Protein AF-A0A6V7IV13-F1 (afdb_monomer_lite)

pLDDT: mean 91.09, std 8.33, range [52.5, 97.69]

Foldseek 3Di:
DQVVCVVVLAKEWEAEPDDDIDIHNPVRPDPDHFYWYWYAPPPNPGTDIDGDDDDDDPDDD

Radius of gyration: 13.98 Å; chains: 1; bounding box: 37×32×26 Å

Organism: NCBI:txid1563983

Secondary structure (DSSP, 8-state):
-HHHHHHHTS-EEEEESSS--EEE-TT---S--EEEEEESSGGG--SEEEE-----PPP--

Sequence (61 aa):
LQVLSKVLKCPIEVIQATGAPYIIGTDYESSKKVTITYHRHMYELGAHYNSVTKFVKEEDS

Structure (mmCIF, N/CA/C/O backbone):
data_AF-A0A6V7IV13-F1
#
_entry.id   AF-A0A6V7IV13-F1
#
loop_
_atom_site.group_PDB
_atom_site.id
_atom_site.type_symbol
_atom_site.label_atom_id
_atom_site.label_alt_id
_atom_site.label_comp_id
_atom_site.label_asym_id
_atom_site.label_entity_id
_atom_site.label_seq_id
_atom_site.pdbx_PDB_ins_code
_atom_site.Cartn_x
_atom_site.Cartn_y
_atom_site.Cartn_z
_atom_site.occupancy
_atom_site.B_iso_or_equiv
_atom_site.auth_seq_id
_atom_site.auth_comp_id
_atom_site.auth_asym_id
_atom_site.auth_atom_id
_atom_site.pdbx_PDB_model_num
ATOM 1 N N . LEU A 1 1 ? -3.051 -9.268 1.204 1.00 94.50 1 LEU A N 1
ATOM 2 C CA . LEU A 1 1 ? -3.494 -7.960 1.746 1.00 94.50 1 LEU A CA 1
ATOM 3 C C . LEU A 1 1 ? -4.936 -7.958 2.253 1.00 94.50 1 LEU A C 1
ATOM 5 O O . LEU A 1 1 ? -5.128 -7.544 3.382 1.00 94.50 1 LEU A O 1
ATOM 9 N N . GLN A 1 2 ? -5.925 -8.467 1.504 1.00 96.56 2 GLN A N 1
ATOM 10 C CA . GLN A 1 2 ? -7.327 -8.534 1.970 1.00 96.56 2 GLN A CA 1
ATOM 11 C C . GLN A 1 2 ? -7.497 -9.184 3.356 1.00 96.56 2 GLN A C 1
ATOM 13 O O . GLN A 1 2 ? -8.075 -8.591 4.258 1.00 96.56 2 GLN A O 1
ATOM 18 N N . VAL A 1 3 ? -6.930 -10.378 3.563 1.00 97.19 3 VAL A N 1
ATOM 19 C CA . VAL A 1 3 ? -6.976 -11.059 4.873 1.00 97.19 3 VAL A CA 1
ATOM 20 C C . VAL A 1 3 ? -6.275 -10.241 5.961 1.00 97.19 3 VAL A C 1
ATOM 22 O O . VAL A 1 3 ? -6.783 -10.141 7.069 1.00 97.19 3 VAL A O 1
ATOM 25 N N . LEU A 1 4 ? -5.142 -9.610 5.639 1.00 96.12 4 LEU A N 1
ATOM 26 C CA . LEU A 1 4 ? -4.394 -8.796 6.595 1.00 96.12 4 LEU A CA 1
ATOM 27 C C . LEU A 1 4 ? -5.202 -7.574 7.048 1.00 96.12 4 LEU A C 1
ATOM 29 O O . LEU A 1 4 ? -5.274 -7.311 8.242 1.00 96.12 4 LEU A O 1
ATOM 33 N N . SER A 1 5 ? -5.863 -6.883 6.116 1.00 96.00 5 SER A N 1
ATOM 34 C CA . SER A 1 5 ? -6.770 -5.778 6.441 1.00 96.00 5 SER A CA 1
ATOM 35 C C . SER A 1 5 ? -7.883 -6.230 7.391 1.00 96.00 5 SER A C 1
ATOM 37 O O . SER A 1 5 ? -8.141 -5.556 8.386 1.00 96.00 5 SER A O 1
ATOM 39 N N . LYS A 1 6 ? -8.458 -7.421 7.165 1.00 95.38 6 LYS A N 1
ATOM 40 C CA . LYS A 1 6 ? -9.486 -7.996 8.047 1.00 95.38 6 LYS A CA 1
ATOM 41 C C . LYS A 1 6 ? -8.979 -8.324 9.447 1.00 95.38 6 LYS A C 1
ATOM 43 O O . LYS A 1 6 ? -9.647 -8.012 10.428 1.00 95.38 6 LYS A O 1
ATOM 48 N N . VAL A 1 7 ? -7.803 -8.943 9.547 1.00 95.44 7 VAL A N 1
ATOM 49 C CA . VAL A 1 7 ? -7.185 -9.301 10.835 1.00 95.44 7 VAL A CA 1
ATOM 50 C C . VAL A 1 7 ? -6.831 -8.047 11.636 1.00 95.44 7 VAL A C 1
ATOM 52 O O . VAL A 1 7 ? -7.090 -7.994 12.835 1.00 95.44 7 VAL A O 1
ATOM 55 N N . LEU A 1 8 ? -6.291 -7.024 10.970 1.00 93.56 8 LEU A N 1
ATOM 56 C CA . LEU A 1 8 ? -5.924 -5.752 11.596 1.00 93.56 8 LEU A CA 1
ATOM 57 C C . LEU A 1 8 ? -7.117 -4.805 11.798 1.00 93.56 8 LEU A C 1
ATOM 59 O O . LEU A 1 8 ? -6.964 -3.793 12.478 1.00 93.56 8 LEU A O 1
ATOM 63 N N . LYS A 1 9 ? -8.280 -5.113 11.205 1.00 93.81 9 LYS A N 1
ATOM 64 C CA . LYS A 1 9 ? -9.472 -4.249 11.154 1.00 93.81 9 LYS A CA 1
ATOM 65 C C . LYS A 1 9 ? -9.130 -2.815 10.730 1.00 93.81 9 LYS A C 1
ATOM 67 O O . LYS A 1 9 ? -9.543 -1.844 11.361 1.00 93.81 9 LYS A O 1
ATOM 72 N N . CYS A 1 10 ? -8.301 -2.694 9.696 1.00 95.25 10 CYS A N 1
ATOM 73 C CA . CYS A 1 10 ? -7.690 -1.436 9.283 1.00 95.25 10 CYS A CA 1
ATOM 74 C C . CYS A 1 10 ? -7.550 -1.384 7.752 1.00 95.25 10 CYS A C 1
ATOM 76 O O . CYS A 1 10 ? -7.154 -2.393 7.148 1.00 95.25 10 CYS A O 1
ATOM 78 N N . PRO A 1 11 ? -7.836 -0.234 7.109 1.00 96.69 11 PRO A N 1
ATOM 79 C CA . PRO A 1 11 ? -7.584 -0.060 5.687 1.00 96.69 11 PRO A CA 1
ATOM 80 C C . PRO A 1 11 ? -6.088 -0.151 5.366 1.00 96.69 11 PRO A C 1
ATOM 82 O O . PRO A 1 11 ? -5.246 0.361 6.111 1.00 96.69 11 PRO A O 1
ATOM 85 N N . ILE A 1 12 ? -5.761 -0.758 4.226 1.00 97.50 12 ILE A N 1
ATOM 86 C CA . ILE A 1 12 ? -4.396 -0.818 3.694 1.00 97.50 12 ILE A CA 1
ATOM 87 C C . ILE A 1 12 ? -4.343 -0.037 2.383 1.00 97.50 12 ILE A C 1
ATOM 89 O O . ILE A 1 12 ? -4.972 -0.427 1.400 1.00 97.50 12 ILE A O 1
ATOM 93 N N . GLU A 1 13 ? -3.577 1.047 2.366 1.00 97.06 13 GLU A N 1
ATOM 94 C CA . GLU A 1 13 ? -3.265 1.825 1.171 1.00 97.06 13 GLU A CA 1
ATOM 95 C C . GLU A 1 13 ? -1.993 1.282 0.521 1.00 97.06 13 GLU A C 1
ATOM 97 O O . GLU A 1 13 ? -0.949 1.145 1.164 1.00 97.06 13 GLU A O 1
ATOM 102 N N . VAL A 1 14 ? -2.082 0.986 -0.771 1.00 97.69 14 VAL A N 1
ATOM 103 C CA . VAL A 1 14 ? -0.972 0.472 -1.564 1.00 97.69 14 VAL A CA 1
ATOM 104 C C . VAL A 1 14 ? -0.562 1.530 -2.573 1.00 97.69 14 VAL A C 1
ATOM 106 O O . VAL A 1 14 ? -1.319 1.855 -3.488 1.00 97.69 14 VAL A O 1
ATOM 109 N N . ILE A 1 15 ? 0.658 2.035 -2.427 1.00 97.31 15 ILE A N 1
ATOM 110 C CA . ILE A 1 15 ? 1.281 2.951 -3.384 1.00 97.31 15 ILE A CA 1
ATOM 111 C C . ILE A 1 15 ? 2.096 2.118 -4.370 1.00 97.31 15 ILE A C 1
ATOM 113 O O . ILE A 1 15 ? 2.948 1.325 -3.972 1.00 97.31 15 ILE A O 1
ATOM 117 N N . GLN A 1 16 ? 1.837 2.26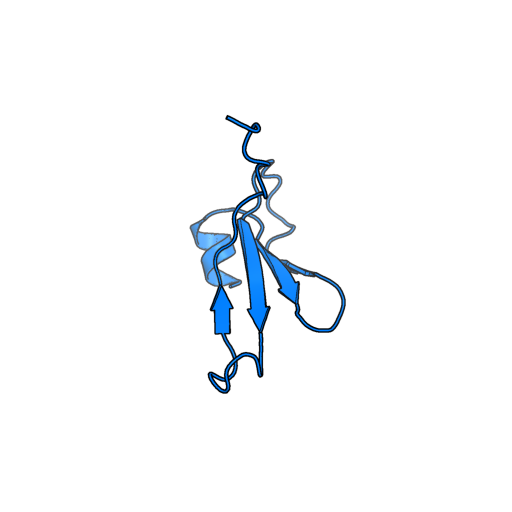8 -5.664 1.00 94.81 16 GLN A N 1
ATOM 118 C CA . GLN A 1 16 ? 2.514 1.490 -6.698 1.00 94.81 16 GLN A CA 1
ATOM 119 C C . GLN A 1 16 ? 3.619 2.314 -7.353 1.00 94.81 16 GLN A C 1
ATOM 121 O O . GLN A 1 16 ? 3.477 3.521 -7.527 1.00 94.81 16 GLN A O 1
ATOM 126 N N . ALA A 1 17 ? 4.698 1.653 -7.777 1.00 88.81 17 ALA A N 1
ATOM 127 C CA . ALA A 1 17 ? 5.726 2.301 -8.598 1.00 88.81 17 ALA A CA 1
ATOM 128 C C . ALA A 1 17 ? 5.170 2.833 -9.935 1.00 88.81 17 ALA A C 1
ATOM 130 O O . ALA A 1 17 ? 5.705 3.776 -10.511 1.00 88.81 17 ALA A O 1
ATOM 131 N N . THR A 1 18 ? 4.103 2.217 -10.444 1.00 89.69 18 THR A N 1
ATOM 132 C CA . THR A 1 18 ? 3.420 2.623 -11.673 1.00 89.69 18 THR A CA 1
ATOM 133 C C . THR A 1 18 ? 1.919 2.461 -11.475 1.00 89.69 18 THR A C 1
ATOM 135 O O . THR A 1 18 ? 1.475 1.393 -11.056 1.00 89.69 18 THR A O 1
ATOM 138 N N . GLY A 1 19 ? 1.151 3.500 -11.799 1.00 91.75 19 GLY A N 1
ATOM 139 C CA . GLY A 1 19 ? -0.301 3.530 -11.615 1.00 91.75 19 GLY A CA 1
ATOM 140 C C . GLY A 1 19 ? -0.746 4.299 -10.369 1.00 91.75 19 GLY A C 1
ATOM 141 O O . GLY A 1 19 ? 0.069 4.803 -9.598 1.00 91.75 19 GLY A O 1
ATOM 142 N N . ALA A 1 20 ? -2.063 4.425 -10.210 1.00 96.25 20 ALA A N 1
ATOM 143 C CA . ALA A 1 20 ? -2.659 5.132 -9.084 1.00 96.25 20 ALA A CA 1
ATOM 144 C C . ALA A 1 20 ? -2.609 4.277 -7.802 1.00 96.25 20 ALA A C 1
ATOM 146 O O . ALA A 1 20 ? -2.753 3.053 -7.878 1.00 96.25 20 ALA A O 1
ATOM 147 N N . PRO A 1 21 ? -2.455 4.893 -6.617 1.00 96.75 21 PRO A N 1
ATOM 148 C CA . PRO A 1 21 ? -2.641 4.190 -5.355 1.00 96.75 21 PRO A CA 1
ATOM 149 C C . PRO A 1 21 ? -4.054 3.612 -5.239 1.00 96.75 21 PRO A C 1
ATOM 151 O O . PRO A 1 21 ? -5.012 4.164 -5.784 1.00 96.75 21 PRO A O 1
ATOM 154 N N . TYR A 1 22 ? -4.197 2.529 -4.481 1.00 96.50 22 TYR A N 1
ATOM 155 C CA . TYR A 1 22 ? -5.501 1.931 -4.196 1.00 96.50 22 TYR A CA 1
ATOM 156 C C . TYR A 1 22 ? -5.613 1.501 -2.736 1.00 96.50 22 TYR A C 1
ATOM 158 O O . TYR A 1 22 ? -4.609 1.305 -2.048 1.00 96.50 22 TYR A O 1
ATOM 166 N N . ILE A 1 23 ? -6.851 1.363 -2.259 1.00 96.75 23 ILE A N 1
ATOM 167 C CA . ILE A 1 23 ? -7.156 1.057 -0.860 1.00 96.75 23 ILE A CA 1
ATOM 168 C C . ILE A 1 23 ? -7.894 -0.276 -0.775 1.00 96.75 23 ILE A C 1
ATOM 170 O O . ILE A 1 23 ? -8.817 -0.552 -1.539 1.00 96.75 23 ILE A O 1
ATOM 174 N N . ILE A 1 24 ? -7.475 -1.100 0.179 1.00 97.00 24 ILE A N 1
ATOM 175 C CA . ILE A 1 24 ? -8.116 -2.354 0.566 1.00 97.00 24 ILE A CA 1
ATOM 176 C C . ILE A 1 24 ? -8.746 -2.169 1.949 1.00 97.00 24 ILE A C 1
ATOM 178 O O . ILE A 1 24 ? -8.114 -1.581 2.823 1.00 97.00 24 ILE A O 1
ATOM 182 N N . GLY A 1 25 ? -9.945 -2.714 2.166 1.00 95.19 25 GLY A N 1
ATOM 183 C CA . GLY A 1 25 ? -10.631 -2.635 3.460 1.00 95.19 25 GLY A CA 1
ATOM 184 C C . GLY A 1 25 ? -11.266 -1.270 3.718 1.00 95.19 25 GLY A C 1
ATOM 185 O O . GLY A 1 25 ? -11.148 -0.728 4.814 1.00 95.19 25 GLY A O 1
ATOM 186 N N . THR A 1 26 ? -11.878 -0.677 2.689 1.00 92.88 26 THR A N 1
ATOM 187 C CA . THR A 1 26 ? -12.550 0.635 2.758 1.00 92.88 26 THR A CA 1
ATOM 188 C C . THR A 1 26 ? -13.779 0.640 3.669 1.00 92.88 26 THR A C 1
ATOM 190 O O . THR A 1 26 ? -14.300 1.702 3.980 1.00 92.88 26 THR A O 1
ATOM 193 N N . ASP A 1 27 ? -14.246 -0.537 4.079 1.00 91.69 27 ASP A N 1
ATOM 194 C CA . ASP A 1 27 ? -15.317 -0.770 5.047 1.00 91.69 27 ASP A CA 1
ATOM 195 C C . ASP A 1 27 ? -14.912 -0.463 6.500 1.00 91.69 27 ASP A C 1
ATOM 197 O O . ASP A 1 27 ? -15.775 -0.329 7.365 1.00 91.69 27 ASP A O 1
ATOM 201 N N . TYR A 1 28 ? -13.616 -0.315 6.786 1.00 90.81 28 TYR A N 1
ATOM 202 C CA . TYR A 1 28 ? -13.143 0.087 8.107 1.00 90.81 28 TYR A 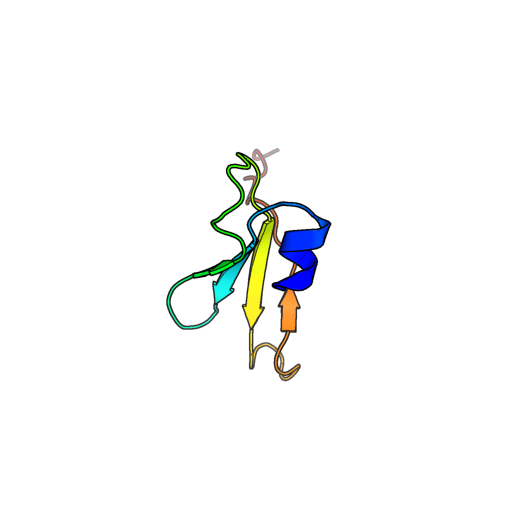CA 1
ATOM 203 C C . TYR A 1 28 ? -13.058 1.615 8.222 1.00 90.81 28 TYR A C 1
ATOM 205 O O . TYR A 1 28 ? -12.176 2.237 7.635 1.00 90.81 28 TYR A O 1
ATOM 213 N N . GLU A 1 29 ? -13.886 2.219 9.079 1.00 78.06 29 GLU A N 1
ATOM 214 C CA . GLU A 1 29 ? -13.839 3.659 9.416 1.00 78.06 29 GLU A CA 1
ATOM 215 C C . GLU A 1 29 ? -12.682 4.035 10.368 1.00 78.06 29 GLU A C 1
ATOM 217 O O . GLU A 1 29 ? -12.776 4.937 11.202 1.00 78.06 29 GLU A O 1
ATOM 222 N N . SER A 1 30 ? -11.561 3.318 10.291 1.00 75.75 30 SER A N 1
ATOM 223 C CA . SER A 1 30 ? -10.401 3.597 11.134 1.00 75.75 30 SER A CA 1
ATOM 224 C C . SER A 1 30 ? -9.714 4.886 10.684 1.00 75.75 30 SER A C 1
ATOM 226 O O . SER A 1 30 ? -9.291 5.011 9.536 1.00 75.75 30 SER A O 1
ATOM 228 N N . SER A 1 31 ? -9.487 5.809 11.624 1.00 76.06 31 SER A N 1
ATOM 229 C CA . SER A 1 31 ? -8.641 6.993 11.400 1.00 76.06 31 SER A CA 1
ATOM 230 C C . SER A 1 31 ? -7.181 6.632 11.099 1.00 76.06 31 SER A C 1
ATOM 232 O O . SER A 1 31 ? -6.431 7.440 10.549 1.00 76.06 31 SER A O 1
ATOM 234 N N . LYS A 1 32 ? -6.767 5.409 11.452 1.00 84.56 32 LYS A N 1
ATOM 235 C CA . LYS A 1 32 ? -5.453 4.848 11.138 1.00 84.56 32 LYS A CA 1
ATOM 236 C C . LYS A 1 32 ? -5.558 3.941 9.914 1.00 84.56 32 LYS A C 1
ATOM 238 O O . LYS A 1 32 ? -6.351 3.000 9.920 1.00 84.56 32 LYS A O 1
ATOM 243 N N . LYS A 1 33 ? -4.712 4.200 8.915 1.00 91.50 33 LYS A N 1
ATOM 244 C CA . LYS A 1 33 ? -4.471 3.342 7.747 1.00 91.50 33 LYS A CA 1
ATOM 245 C C . LYS A 1 33 ? -3.038 2.818 7.773 1.00 91.50 33 LYS A C 1
ATOM 247 O O . LYS A 1 33 ? -2.134 3.528 8.220 1.00 91.50 33 LYS A O 1
ATOM 252 N N . VAL A 1 34 ? -2.828 1.605 7.277 1.00 95.56 34 VAL A N 1
ATOM 253 C CA . VAL A 1 34 ? -1.485 1.090 6.985 1.00 95.56 34 VAL A CA 1
ATOM 254 C C . VAL A 1 34 ? -1.141 1.469 5.549 1.00 95.56 34 VAL A C 1
ATOM 256 O O . VAL A 1 34 ? -1.893 1.142 4.637 1.00 95.56 34 VAL A O 1
ATOM 259 N N . THR A 1 35 ? -0.008 2.134 5.335 1.00 96.94 35 THR A N 1
ATOM 260 C CA . THR A 1 35 ? 0.500 2.433 3.989 1.00 96.94 35 THR A CA 1
ATOM 261 C C . THR A 1 35 ? 1.688 1.522 3.689 1.00 96.94 35 THR A C 1
ATOM 263 O O . THR A 1 35 ? 2.581 1.373 4.522 1.00 96.94 35 THR A O 1
ATOM 266 N N . ILE A 1 36 ? 1.695 0.914 2.504 1.00 97.44 36 ILE A N 1
ATOM 267 C CA . ILE A 1 36 ? 2.802 0.102 1.978 1.00 97.44 36 ILE A CA 1
ATOM 268 C C . ILE A 1 36 ? 3.077 0.477 0.524 1.00 97.44 36 ILE A C 1
ATOM 270 O O . ILE A 1 36 ? 2.189 0.978 -0.173 1.00 97.44 36 ILE A O 1
ATOM 274 N N . THR A 1 37 ? 4.283 0.195 0.037 1.00 97.25 37 THR A N 1
ATOM 275 C CA . THR A 1 37 ? 4.589 0.314 -1.395 1.00 97.25 37 THR A CA 1
ATOM 276 C C . THR A 1 37 ? 4.582 -1.046 -2.075 1.00 97.25 37 THR A C 1
ATOM 278 O O . THR A 1 37 ? 4.854 -2.061 -1.439 1.00 97.25 37 THR A O 1
ATOM 281 N N . TYR A 1 38 ? 4.264 -1.075 -3.369 1.00 96.56 38 TYR A N 1
ATOM 282 C CA . TYR A 1 38 ? 4.352 -2.255 -4.224 1.00 96.56 38 TYR A CA 1
ATOM 283 C C . TYR A 1 38 ? 5.298 -2.000 -5.394 1.00 96.56 38 TYR A C 1
ATOM 285 O O . TYR 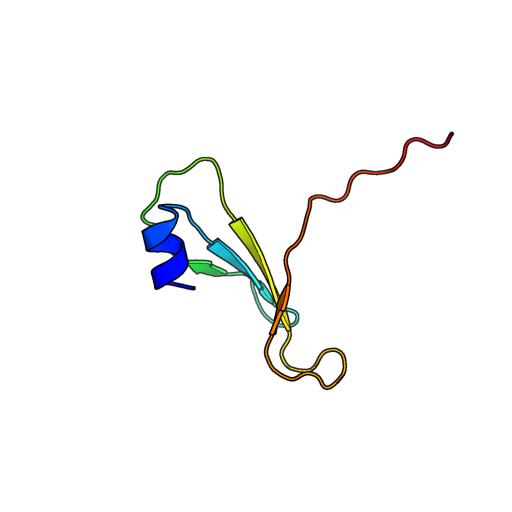A 1 38 ? 5.123 -1.048 -6.165 1.00 96.56 38 TYR A O 1
ATOM 293 N N . HIS A 1 39 ? 6.248 -2.913 -5.568 1.00 94.31 39 HIS A N 1
ATOM 294 C CA . HIS A 1 39 ? 7.233 -2.872 -6.637 1.00 94.31 39 HIS A CA 1
ATOM 295 C C . HIS A 1 39 ? 7.287 -4.234 -7.328 1.00 94.31 39 HIS A C 1
ATOM 297 O O . HIS A 1 39 ? 7.383 -5.261 -6.666 1.00 94.31 39 HIS A O 1
ATOM 303 N N . ARG A 1 40 ? 7.222 -4.254 -8.667 1.00 90.06 40 ARG A N 1
ATOM 304 C CA . ARG A 1 40 ? 7.278 -5.503 -9.452 1.00 90.06 40 ARG A CA 1
ATOM 305 C C . ARG A 1 40 ? 8.663 -5.832 -10.005 1.00 90.06 40 ARG A C 1
ATOM 307 O O . ARG A 1 40 ? 8.977 -6.999 -10.196 1.00 90.06 40 ARG A O 1
ATOM 314 N N . HIS A 1 41 ? 9.454 -4.808 -10.309 1.00 87.81 41 HIS A N 1
ATOM 315 C CA . HIS A 1 41 ? 10.725 -4.954 -11.029 1.00 87.81 41 HIS A CA 1
ATOM 316 C C . HIS A 1 41 ? 11.883 -4.216 -10.355 1.00 87.81 41 HIS A C 1
ATOM 318 O O . HIS A 1 41 ? 12.984 -4.175 -10.892 1.00 87.81 41 HIS A O 1
ATOM 324 N N . MET A 1 42 ? 11.647 -3.615 -9.187 1.00 87.00 42 MET A N 1
ATOM 325 C CA . MET A 1 42 ? 12.698 -2.892 -8.480 1.00 87.00 42 MET A CA 1
ATOM 326 C C . MET A 1 42 ? 13.722 -3.896 -7.941 1.00 87.00 42 MET A C 1
ATOM 328 O O . MET A 1 42 ? 13.339 -4.879 -7.307 1.00 87.00 42 MET A O 1
ATOM 332 N N . TYR A 1 43 ? 15.002 -3.649 -8.229 1.00 84.06 43 TYR A N 1
ATOM 333 C CA . TYR A 1 43 ? 16.145 -4.470 -7.803 1.00 84.06 43 TYR A CA 1
ATOM 334 C C . TYR A 1 43 ? 16.163 -5.922 -8.310 1.00 84.06 43 TYR A C 1
ATOM 336 O O . TYR A 1 43 ? 16.773 -6.768 -7.671 1.00 84.06 43 TYR A O 1
ATOM 344 N N . GLU A 1 44 ? 15.476 -6.241 -9.414 1.00 85.81 44 GLU A N 1
ATOM 345 C CA . GLU A 1 44 ? 15.386 -7.619 -9.949 1.00 85.81 44 GLU A CA 1
ATOM 346 C C . GLU A 1 44 ? 14.767 -8.650 -8.974 1.00 85.81 44 GLU A C 1
ATOM 348 O O . GLU A 1 44 ? 14.744 -9.845 -9.253 1.00 85.81 44 GLU A O 1
ATOM 353 N N . LEU A 1 45 ? 14.172 -8.198 -7.861 1.00 86.50 45 LEU A N 1
ATOM 354 C CA . LEU A 1 45 ? 13.584 -9.050 -6.814 1.00 86.50 45 LEU A CA 1
ATOM 355 C C . LEU A 1 45 ? 12.174 -9.565 -7.147 1.00 86.50 45 LEU A C 1
ATOM 357 O O . LEU A 1 45 ? 11.581 -10.323 -6.381 1.00 86.50 45 LEU A O 1
ATOM 361 N N . GLY A 1 46 ? 11.598 -9.131 -8.268 1.00 91.25 46 GLY A N 1
ATOM 362 C CA . GLY A 1 46 ? 10.211 -9.426 -8.610 1.00 91.25 46 GLY A CA 1
ATOM 363 C C . GLY A 1 46 ? 9.201 -8.644 -7.759 1.00 91.25 46 GLY A C 1
ATOM 364 O O 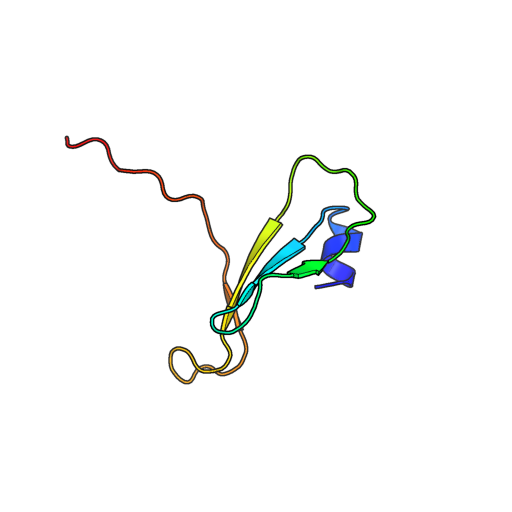. GLY A 1 46 ? 9.473 -7.545 -7.270 1.00 91.25 46 GLY A O 1
ATOM 365 N N . ALA A 1 47 ? 7.994 -9.203 -7.630 1.00 93.69 47 ALA A N 1
ATOM 366 C CA . ALA A 1 47 ? 6.867 -8.579 -6.943 1.00 93.69 47 ALA A CA 1
ATOM 367 C C . ALA A 1 47 ? 7.026 -8.617 -5.420 1.00 93.69 47 ALA A C 1
ATOM 369 O O . ALA A 1 47 ? 6.977 -9.686 -4.814 1.00 93.69 47 ALA A O 1
ATOM 370 N N . HIS A 1 48 ? 7.153 -7.446 -4.802 1.00 94.62 48 HIS A N 1
ATOM 371 C CA . HIS A 1 48 ? 7.320 -7.311 -3.360 1.00 94.62 48 HIS A CA 1
ATOM 372 C C . HIS A 1 48 ? 6.616 -6.069 -2.808 1.00 94.62 48 HIS A C 1
ATOM 374 O O . HIS A 1 48 ? 6.289 -5.125 -3.536 1.00 94.62 48 HIS A O 1
ATOM 380 N N . TYR A 1 49 ? 6.385 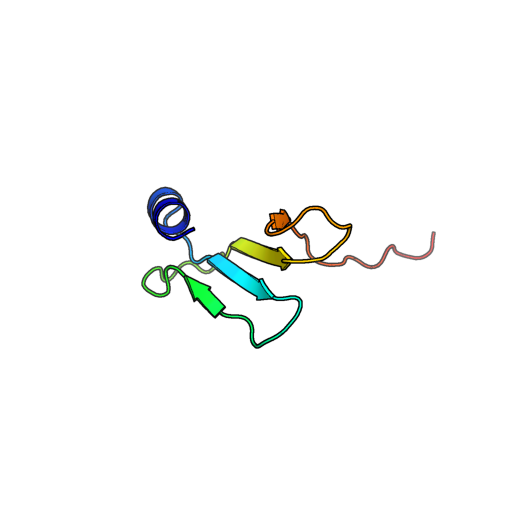-6.098 -1.495 1.00 95.75 49 TYR A N 1
ATOM 381 C CA . TYR A 1 49 ? 5.849 -4.982 -0.730 1.00 95.75 49 TYR A CA 1
ATOM 382 C C . TYR A 1 49 ? 6.862 -4.528 0.310 1.00 95.75 49 TYR A C 1
ATOM 384 O O . TYR A 1 49 ? 7.494 -5.375 0.939 1.00 95.75 49 TYR A O 1
ATOM 392 N N . ASN A 1 50 ? 6.955 -3.218 0.534 1.00 95.38 50 ASN A N 1
ATOM 393 C CA . ASN A 1 50 ? 7.807 -2.649 1.576 1.00 95.38 50 ASN A CA 1
ATOM 394 C C . ASN A 1 50 ? 6.980 -1.846 2.583 1.00 95.38 50 ASN A C 1
ATOM 396 O O . ASN A 1 50 ? 5.988 -1.197 2.233 1.00 95.38 50 ASN A O 1
ATOM 400 N N . SER A 1 51 ? 7.426 -1.875 3.837 1.00 95.88 51 SER A N 1
ATOM 401 C CA . SER A 1 51 ? 6.953 -0.960 4.873 1.00 95.88 51 SER A CA 1
ATOM 402 C C . SER A 1 51 ? 7.470 0.449 4.599 1.00 95.88 51 SER A C 1
ATOM 404 O O . SER A 1 51 ? 8.590 0.623 4.121 1.00 95.88 51 SER A O 1
ATOM 406 N N . VAL A 1 52 ? 6.675 1.456 4.950 1.00 95.38 52 VAL A N 1
ATOM 407 C CA . VAL A 1 52 ? 7.074 2.863 4.862 1.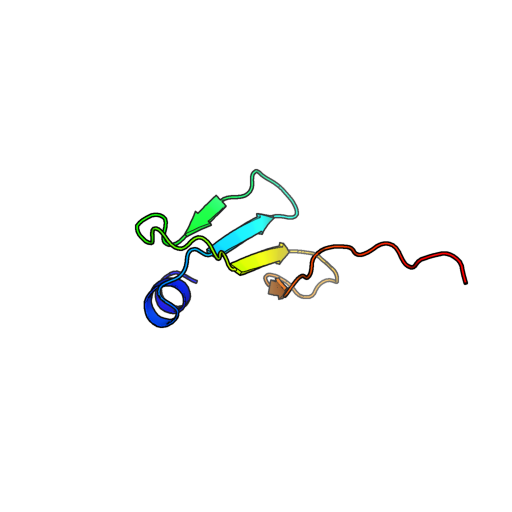00 95.38 52 VAL A CA 1
ATOM 408 C C . VAL A 1 52 ? 6.761 3.600 6.152 1.00 95.38 52 VAL A C 1
ATOM 410 O O . VAL A 1 52 ? 5.902 3.196 6.935 1.00 95.38 52 VAL A O 1
ATOM 413 N N . THR A 1 53 ? 7.456 4.712 6.349 1.00 94.19 53 THR A N 1
ATOM 414 C CA . THR A 1 53 ? 7.161 5.683 7.399 1.00 94.19 53 THR A CA 1
ATOM 415 C C . THR A 1 53 ? 7.014 7.067 6.782 1.00 94.19 53 THR A C 1
ATOM 417 O O . THR A 1 53 ? 7.422 7.299 5.641 1.00 94.19 53 THR A O 1
ATOM 420 N N . LYS A 1 54 ? 6.407 7.994 7.524 1.00 91.44 54 LYS A N 1
ATOM 421 C CA . LYS A 1 54 ? 6.359 9.394 7.104 1.00 91.44 54 LYS A CA 1
ATOM 422 C C . LYS A 1 54 ? 7.780 9.939 7.064 1.00 91.44 54 LYS A C 1
ATOM 424 O O . LYS A 1 54 ? 8.551 9.714 7.992 1.00 91.44 54 LYS A O 1
ATOM 429 N N . PHE A 1 55 ? 8.097 10.675 6.005 1.00 91.31 55 PHE A N 1
ATOM 430 C CA . PHE A 1 55 ? 9.321 11.456 5.974 1.00 91.31 55 PHE A CA 1
ATOM 431 C C . PHE A 1 55 ? 9.271 12.493 7.101 1.00 91.31 55 PHE A C 1
ATOM 433 O O . PHE A 1 55 ? 8.306 13.254 7.206 1.00 91.31 55 PHE A O 1
ATOM 440 N N . VAL A 1 56 ? 10.297 12.494 7.942 1.00 92.25 56 VAL A N 1
ATOM 441 C CA . VAL A 1 56 ? 10.527 13.505 8.971 1.00 92.25 56 VAL A CA 1
ATOM 442 C C . VAL A 1 56 ? 11.819 14.192 8.567 1.00 92.25 56 VAL A C 1
ATOM 444 O O . VAL A 1 56 ? 12.836 13.525 8.405 1.00 92.25 56 VAL A O 1
ATOM 447 N N . LYS A 1 57 ? 11.761 15.504 8.324 1.00 88.38 57 LYS A N 1
ATOM 448 C CA . LYS A 1 57 ? 12.964 16.279 8.028 1.00 88.38 57 LYS A CA 1
ATOM 449 C C . LYS A 1 57 ? 13.805 16.304 9.306 1.00 88.38 57 LYS A C 1
ATOM 451 O O . LYS A 1 57 ? 13.280 16.697 10.343 1.00 88.38 57 LYS A O 1
ATOM 456 N N . GLU A 1 58 ? 15.054 15.855 9.242 1.00 81.06 58 GLU A N 1
ATOM 457 C CA . GLU A 1 58 ? 15.992 16.070 10.346 1.00 81.06 58 GLU A CA 1
ATOM 458 C C . GLU A 1 58 ? 16.164 17.587 10.521 1.00 81.06 58 GLU A C 1
ATOM 460 O O . GLU A 1 58 ? 16.357 18.307 9.537 1.00 81.06 58 GLU A O 1
ATOM 465 N N . GLU A 1 59 ? 15.977 18.089 11.743 1.00 74.50 59 GLU A N 1
ATOM 466 C CA . GLU A 1 59 ? 16.325 19.474 12.064 1.00 74.50 59 GLU A CA 1
ATOM 467 C C . GLU A 1 59 ? 17.846 19.595 11.927 1.00 74.50 59 GLU A C 1
ATOM 469 O O . GLU A 1 59 ? 18.577 18.800 12.520 1.00 74.50 59 GLU A O 1
ATOM 474 N N . ASP A 1 60 ? 18.307 20.534 11.091 1.00 64.81 60 ASP A N 1
ATOM 475 C CA . ASP A 1 60 ? 19.730 20.824 10.903 1.00 64.81 60 ASP A CA 1
ATOM 476 C C . ASP A 1 60 ? 20.363 21.038 12.294 1.00 64.81 60 ASP A C 1
ATOM 478 O O . ASP A 1 60 ? 19.981 21.967 13.008 1.00 64.81 60 ASP A O 1
ATOM 482 N N . SER A 1 61 ? 21.242 20.113 12.704 1.00 52.50 61 SER A N 1
ATOM 483 C CA . SER A 1 61 ? 21.913 20.115 14.016 1.00 52.50 61 SER A CA 1
ATOM 484 C C . SER A 1 61 ? 22.936 21.235 14.158 1.00 52.50 61 SER A C 1
ATOM 486 O O . SER A 1 61 ? 23.591 21.569 13.144 1.00 52.50 61 SER A O 1
#

InterPro domains:
  IPR003323 OTU domain [PF02338] (1-49)
  IPR038765 Papain-like cysteine peptidase superfamily [SSF54001] (1-54)